Protein AF-A0A1F6S0K0-F1 (afdb_monomer_lite)

Sequence (103 aa):
MPKKKTNRWSLKKIIYVFLAITLGKLLGFLAFEILTFKFVRILERRGYPVEWDQIFWFVWSPLPAYLYWTFIYAGVIGGFFLGLRWWRIVYVEHRHWKNWKKN

Foldseek 3Di:
DPPPPPPDCDPVLVVLLVVLLVQLQVQLVVVVLVVQVVVQVVCVVVVHDDDPVPCPDPPDRPDDPVSSVVSNVRSNVVSNVVSVVVCCVCPVVVVVCVVVVPD

Secondary structure (DSSP, 8-state):
----------HHHHHHHHHHHHHHHHHHHHHHHHHHHHHHHHHHHTT----TTTSSSGGG-SS-HHHHHHHHHHHHHHHHHHHHHHHIIIIIS-TTTTTGGG-

Radius of gyration: 20.8 Å; chains: 1; bounding box: 51×32×58 Å

pLDDT: mean 78.74, std 14.94, range [41.09, 93.69]

Structure (mmCIF, N/CA/C/O backbone):
data_AF-A0A1F6S0K0-F1
#
_entry.id   AF-A0A1F6S0K0-F1
#
loop_
_atom_site.group_PDB
_atom_site.id
_atom_site.type_symbol
_atom_site.label_atom_id
_atom_site.label_alt_id
_atom_site.label_comp_id
_atom_site.label_asym_id
_atom_site.label_entity_id
_atom_site.label_seq_id
_atom_site.pdbx_PDB_ins_code
_atom_site.Cartn_x
_atom_site.Cartn_y
_atom_site.Cartn_z
_atom_site.occupancy
_atom_site.B_iso_or_equiv
_atom_site.auth_seq_id
_atom_site.auth_comp_id
_atom_site.auth_asym_id
_atom_site.auth_atom_id
_atom_site.pdbx_PDB_model_num
ATOM 1 N N . MET A 1 1 ? -34.066 -5.255 28.799 1.00 44.31 1 MET A N 1
ATOM 2 C CA . MET A 1 1 ? -33.587 -4.572 27.573 1.00 44.31 1 MET A CA 1
ATOM 3 C C . MET A 1 1 ? -32.088 -4.811 27.415 1.00 44.31 1 MET A C 1
ATOM 5 O O . MET A 1 1 ? -31.344 -4.403 28.303 1.00 44.31 1 MET A O 1
ATOM 9 N N . PRO A 1 2 ? -31.612 -5.499 26.362 1.00 45.22 2 PRO A N 1
ATOM 10 C CA . PRO A 1 2 ? -30.178 -5.682 26.163 1.00 45.22 2 PRO A CA 1
ATOM 11 C C . PRO A 1 2 ? -29.526 -4.327 25.858 1.00 45.22 2 PRO A C 1
ATOM 13 O O . PRO A 1 2 ? -29.922 -3.626 24.928 1.00 45.22 2 PRO A O 1
ATOM 16 N N . LYS A 1 3 ? -28.536 -3.935 26.670 1.00 41.09 3 LYS A N 1
ATOM 17 C CA . LYS A 1 3 ? -27.756 -2.706 26.475 1.00 41.09 3 LYS A CA 1
ATOM 18 C C . LYS A 1 3 ? -27.072 -2.769 25.108 1.00 41.09 3 LYS A C 1
ATOM 20 O O . LYS A 1 3 ? -26.141 -3.549 24.911 1.00 41.09 3 LYS A O 1
ATOM 25 N N . LYS A 1 4 ? -27.529 -1.936 24.170 1.00 43.22 4 LYS A N 1
ATOM 26 C CA . LYS A 1 4 ? -26.886 -1.694 22.873 1.00 43.22 4 LYS A CA 1
ATOM 27 C C . LYS A 1 4 ? -25.455 -1.228 23.173 1.00 43.22 4 LYS A C 1
ATOM 29 O O . LYS A 1 4 ? -25.266 -0.104 23.630 1.00 43.22 4 LYS A O 1
ATOM 34 N N . LYS A 1 5 ? -24.456 -2.109 23.014 1.00 51.09 5 LYS A N 1
ATOM 35 C CA . LYS A 1 5 ? -23.032 -1.759 23.146 1.00 51.09 5 LYS A CA 1
ATOM 36 C C . LYS A 1 5 ? -22.749 -0.700 22.086 1.00 51.09 5 LYS A C 1
ATOM 38 O O . LYS A 1 5 ? -22.562 -1.017 20.914 1.00 51.09 5 LYS A O 1
ATOM 43 N N . THR A 1 6 ? -22.795 0.566 22.479 1.00 53.91 6 THR A N 1
ATOM 44 C CA . THR A 1 6 ? -22.406 1.678 21.625 1.00 53.91 6 THR A CA 1
ATOM 45 C C . THR A 1 6 ? -20.944 1.448 21.261 1.00 53.91 6 THR A C 1
ATOM 47 O O . THR A 1 6 ? -20.061 1.450 22.117 1.00 53.91 6 THR A O 1
ATOM 50 N N . ASN A 1 7 ? -20.691 1.147 19.986 1.00 61.22 7 ASN A N 1
ATOM 51 C CA . ASN A 1 7 ? -19.356 1.026 19.407 1.00 61.22 7 ASN A CA 1
ATOM 52 C C . ASN A 1 7 ? -18.734 2.429 19.376 1.00 61.22 7 ASN A C 1
ATOM 54 O O . ASN A 1 7 ? -18.654 3.074 18.335 1.00 61.22 7 ASN A O 1
ATOM 58 N N . ARG A 1 8 ? -18.404 2.953 20.558 1.00 68.25 8 ARG A N 1
ATOM 59 C CA . ARG A 1 8 ? -17.819 4.275 20.732 1.00 68.25 8 ARG A CA 1
ATOM 60 C C . ARG A 1 8 ? -16.385 4.176 20.236 1.00 68.25 8 ARG A C 1
ATOM 62 O O . ARG A 1 8 ? -15.582 3.423 20.788 1.00 68.25 8 ARG A O 1
ATOM 69 N N . TRP A 1 9 ? -16.078 4.892 19.165 1.00 69.75 9 TRP A N 1
ATOM 70 C CA . TRP A 1 9 ? -14.709 5.027 18.693 1.00 69.75 9 TRP A CA 1
ATOM 71 C C . TRP A 1 9 ? -13.899 5.735 19.777 1.00 69.75 9 TRP A C 1
ATOM 73 O O . TRP A 1 9 ? -14.080 6.923 20.021 1.00 69.75 9 TRP A O 1
ATOM 83 N N . SER A 1 10 ? -13.057 4.985 20.488 1.00 81.88 10 SER A N 1
ATOM 84 C CA . SER A 1 10 ? -12.108 5.576 21.426 1.00 81.88 10 SER A CA 1
ATOM 85 C C . SER A 1 10 ? -10.963 6.213 20.644 1.00 81.88 10 SER A C 1
ATOM 87 O O . SER A 1 10 ? -10.581 5.711 19.584 1.00 81.88 10 SER A O 1
ATOM 89 N N . LEU A 1 11 ? -10.374 7.285 21.178 1.00 86.19 11 LEU A N 1
ATOM 90 C CA . LEU A 1 11 ? -9.232 7.958 20.550 1.00 86.19 11 LEU A CA 1
ATOM 91 C C . LEU A 1 11 ? -8.097 6.969 20.220 1.00 86.19 11 LEU A C 1
AT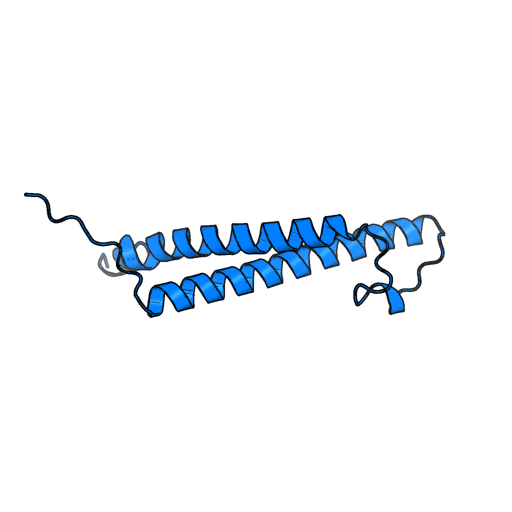OM 93 O O . LEU A 1 11 ? -7.534 7.001 19.132 1.00 86.19 11 LEU A O 1
ATOM 97 N N . LYS A 1 12 ? -7.849 6.003 21.116 1.00 83.56 12 LYS A N 1
ATOM 98 C CA . LYS A 1 12 ? -6.879 4.914 20.913 1.00 83.56 12 LYS A CA 1
ATOM 99 C C . LYS A 1 12 ? -7.194 4.068 19.675 1.00 83.56 12 LYS A C 1
ATOM 101 O O . LYS A 1 12 ? -6.291 3.746 18.911 1.00 83.56 12 LYS A O 1
ATOM 106 N N . LYS A 1 13 ? -8.471 3.733 19.460 1.00 83.50 13 LYS A N 1
ATOM 107 C CA . LYS A 1 13 ? -8.919 2.970 18.287 1.00 83.50 13 LYS A CA 1
ATOM 108 C C . LYS A 1 13 ? -8.714 3.759 16.999 1.00 83.50 13 LYS A C 1
ATOM 110 O O . LYS A 1 13 ? -8.284 3.183 16.008 1.00 83.50 13 LYS A O 1
ATOM 115 N N . ILE A 1 14 ? -9.005 5.060 17.018 1.00 88.44 14 ILE A N 1
ATOM 116 C CA . ILE A 1 14 ? -8.828 5.935 15.851 1.00 88.44 14 ILE A CA 1
ATOM 117 C C . ILE A 1 14 ? -7.349 6.009 15.469 1.00 88.44 14 ILE A C 1
ATOM 119 O O . ILE A 1 14 ? -7.015 5.733 14.321 1.00 88.44 14 ILE A O 1
ATOM 123 N N . ILE A 1 15 ? -6.465 6.291 16.433 1.00 90.25 15 ILE A N 1
ATOM 124 C CA . ILE A 1 15 ? -5.011 6.344 16.207 1.00 90.25 15 ILE A CA 1
ATOM 125 C C . ILE A 1 15 ? -4.498 5.004 15.667 1.00 90.25 15 ILE A C 1
ATOM 127 O O . ILE A 1 15 ? -3.732 4.978 14.709 1.00 90.25 15 ILE A O 1
ATOM 131 N N . TYR A 1 16 ? -4.958 3.885 16.232 1.00 90.06 16 TYR A N 1
ATOM 132 C CA . TYR A 1 16 ? -4.552 2.554 15.783 1.00 90.06 16 TYR A CA 1
ATOM 133 C C . TYR A 1 16 ? -4.963 2.267 14.335 1.00 90.06 16 TYR A C 1
ATOM 135 O O . TYR A 1 16 ? -4.152 1.818 13.528 1.00 90.06 16 TYR A O 1
ATOM 143 N N . VAL A 1 17 ? -6.223 2.542 13.989 1.00 89.38 17 VAL A N 1
ATOM 144 C CA . VAL A 1 17 ? -6.727 2.339 12.624 1.00 89.38 17 VAL A CA 1
ATOM 145 C C . VAL A 1 17 ? -6.024 3.280 11.647 1.00 89.38 17 VAL A C 1
ATOM 147 O O . VAL A 1 17 ? -5.669 2.854 10.554 1.00 89.38 17 VAL A O 1
ATOM 150 N N . PHE A 1 18 ? -5.747 4.520 12.050 1.00 91.31 18 PHE A N 1
ATOM 151 C CA . PHE A 1 18 ? -4.984 5.465 11.242 1.00 91.31 18 PHE A CA 1
ATOM 152 C C . PHE A 1 18 ? -3.558 4.967 10.969 1.00 91.31 18 PHE A C 1
ATOM 154 O O . PHE A 1 18 ? -3.135 4.939 9.817 1.00 91.31 18 PHE A O 1
ATOM 161 N N . LEU A 1 19 ? -2.849 4.480 11.992 1.00 92.56 19 LEU A N 1
ATOM 162 C CA . LEU A 1 19 ? -1.528 3.862 11.830 1.00 92.56 19 LEU A CA 1
ATOM 163 C C . LEU A 1 19 ? -1.574 2.648 10.895 1.00 92.56 19 LEU A C 1
ATOM 165 O O . LEU A 1 19 ? -0.699 2.500 10.046 1.00 92.56 19 LEU A O 1
ATOM 169 N N . ALA A 1 20 ? -2.606 1.808 11.003 1.00 92.38 20 ALA A N 1
ATOM 170 C CA . ALA A 1 20 ? -2.780 0.656 10.122 1.00 92.38 20 ALA A CA 1
ATOM 171 C C . ALA A 1 20 ? -3.047 1.060 8.661 1.00 92.38 20 ALA A C 1
ATOM 173 O O . ALA A 1 20 ? -2.528 0.420 7.749 1.00 92.38 20 ALA A O 1
ATOM 174 N N . ILE A 1 21 ? -3.800 2.139 8.422 1.00 92.81 21 ILE A N 1
ATOM 175 C CA . ILE A 1 21 ? -3.980 2.712 7.079 1.00 92.81 21 ILE A CA 1
ATOM 176 C C . ILE A 1 21 ? -2.650 3.240 6.542 1.00 92.81 21 ILE A C 1
ATOM 178 O O . ILE A 1 21 ? -2.308 2.959 5.396 1.00 92.81 21 ILE A O 1
ATOM 182 N N . THR A 1 22 ? -1.891 3.986 7.349 1.00 92.75 22 THR A N 1
ATOM 183 C CA . THR A 1 22 ? -0.574 4.507 6.953 1.00 92.75 22 THR A CA 1
ATOM 184 C C . THR A 1 22 ? 0.382 3.369 6.608 1.00 92.75 22 THR A C 1
ATOM 186 O O . THR A 1 22 ? 1.032 3.411 5.567 1.00 92.75 22 THR A O 1
ATOM 189 N N . LEU A 1 23 ? 0.405 2.307 7.415 1.00 93.38 23 LEU A N 1
ATOM 190 C CA . LEU A 1 23 ? 1.175 1.100 7.123 1.00 93.38 23 LEU A CA 1
ATOM 191 C C . LEU A 1 23 ? 0.703 0.428 5.826 1.00 93.38 23 LEU A C 1
ATOM 193 O O . LEU A 1 23 ? 1.522 0.051 4.995 1.00 93.38 23 LEU A O 1
ATOM 197 N N . GLY A 1 24 ? -0.611 0.320 5.622 1.00 92.19 24 GLY A N 1
ATOM 198 C CA . GLY A 1 24 ? -1.195 -0.213 4.394 1.00 92.19 24 GLY A CA 1
ATOM 199 C C . GLY A 1 24 ? -0.808 0.594 3.153 1.00 92.19 24 GLY A C 1
ATOM 200 O O . GLY A 1 24 ? -0.451 0.012 2.132 1.00 92.19 24 GLY A O 1
ATOM 201 N N . LYS A 1 25 ? -0.790 1.930 3.247 1.00 91.25 25 LYS A N 1
ATOM 202 C CA . LYS A 1 25 ? -0.281 2.816 2.188 1.00 91.25 25 LYS A CA 1
ATOM 203 C C . LYS A 1 25 ? 1.192 2.563 1.886 1.00 91.25 25 LYS A C 1
ATOM 205 O O . LYS A 1 25 ? 1.541 2.436 0.718 1.00 91.25 25 LYS A O 1
ATOM 210 N N . LEU A 1 26 ? 2.035 2.470 2.916 1.00 92.69 26 LEU A N 1
ATOM 211 C CA . LEU A 1 26 ? 3.464 2.183 2.755 1.00 92.69 26 LEU A CA 1
ATOM 212 C C . LEU A 1 26 ? 3.689 0.822 2.087 1.00 92.69 26 LEU A C 1
ATOM 214 O O . LEU A 1 26 ? 4.522 0.709 1.195 1.00 92.69 26 LEU A O 1
ATOM 218 N N . LEU A 1 27 ? 2.909 -0.194 2.460 1.00 92.25 27 LEU A N 1
ATOM 219 C CA . LEU A 1 27 ? 2.950 -1.509 1.819 1.00 92.25 27 LEU A CA 1
ATOM 220 C C . LEU A 1 27 ? 2.486 -1.459 0.360 1.00 92.25 27 LEU A C 1
ATOM 222 O O . LEU A 1 27 ? 3.108 -2.091 -0.487 1.00 92.25 27 LEU A O 1
ATOM 226 N N . GLY A 1 28 ? 1.428 -0.702 0.055 1.00 90.31 28 GLY A N 1
ATOM 227 C CA . GLY A 1 28 ? 0.967 -0.486 -1.319 1.00 90.31 28 GLY A CA 1
ATOM 228 C C . GLY A 1 28 ? 2.031 0.194 -2.181 1.00 90.31 28 GLY A C 1
ATOM 229 O O . GLY A 1 28 ? 2.301 -0.260 -3.290 1.00 90.31 28 GLY A O 1
ATOM 230 N N . PHE A 1 29 ? 2.690 1.219 -1.638 1.00 88.88 29 PHE A N 1
ATOM 231 C CA . PHE A 1 29 ? 3.818 1.890 -2.282 1.00 88.88 29 PHE A CA 1
ATOM 232 C C . PHE A 1 29 ? 4.980 0.921 -2.542 1.00 88.88 29 PHE A C 1
ATOM 234 O O . PHE A 1 29 ? 5.404 0.769 -3.681 1.00 88.88 29 PHE A O 1
ATOM 241 N N . LEU A 1 30 ? 5.432 0.188 -1.519 1.00 90.44 30 LEU A N 1
ATOM 242 C CA . LEU A 1 30 ? 6.500 -0.808 -1.663 1.00 90.44 30 LEU A CA 1
ATOM 243 C C . LEU A 1 30 ? 6.157 -1.892 -2.693 1.00 90.44 30 LEU A C 1
ATOM 245 O O . LEU A 1 30 ? 7.013 -2.300 -3.473 1.00 90.44 30 LEU A O 1
ATOM 249 N N . ALA A 1 31 ? 4.911 -2.365 -2.710 1.00 91.12 31 ALA A N 1
ATOM 250 C CA . ALA A 1 31 ? 4.467 -3.374 -3.663 1.00 91.12 31 ALA A CA 1
ATOM 251 C C . ALA A 1 31 ? 4.488 -2.852 -5.108 1.00 91.12 31 ALA A C 1
ATOM 253 O O . ALA A 1 31 ? 4.910 -3.583 -6.006 1.00 91.12 31 ALA A O 1
ATOM 254 N N . PHE A 1 32 ? 4.083 -1.597 -5.323 1.00 89.31 32 PHE A N 1
ATOM 255 C CA . PHE A 1 32 ? 4.190 -0.945 -6.625 1.00 89.31 32 PHE A CA 1
ATOM 256 C C . PHE A 1 32 ? 5.654 -0.810 -7.060 1.00 89.31 32 PHE A C 1
ATOM 258 O O . PHE A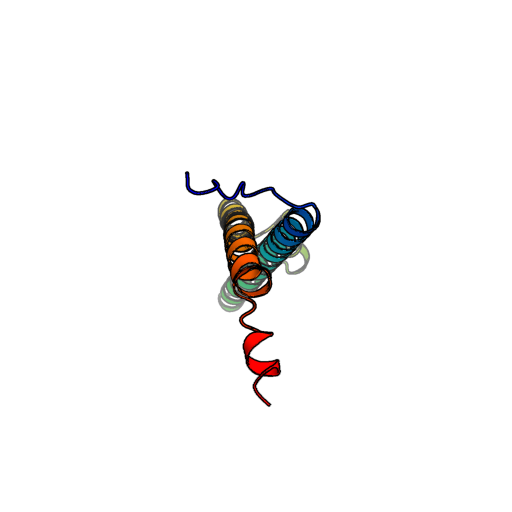 1 32 ? 5.994 -1.236 -8.158 1.00 89.31 32 PHE A O 1
ATOM 265 N N . GLU A 1 33 ? 6.539 -0.330 -6.183 1.00 86.81 33 GLU A N 1
ATOM 266 C CA . GLU A 1 33 ? 7.974 -0.207 -6.480 1.00 86.81 33 GLU A CA 1
ATOM 267 C C . GLU A 1 33 ? 8.600 -1.555 -6.866 1.00 86.81 33 GLU A C 1
ATOM 269 O O . GLU A 1 33 ? 9.282 -1.668 -7.883 1.00 86.81 33 GLU A O 1
ATOM 274 N N . ILE A 1 34 ? 8.308 -2.627 -6.120 1.00 89.50 34 ILE A N 1
ATOM 275 C CA . ILE A 1 34 ? 8.792 -3.980 -6.443 1.00 89.50 34 ILE A CA 1
ATOM 276 C C . ILE A 1 34 ? 8.304 -4.436 -7.826 1.00 89.50 34 ILE A C 1
ATOM 278 O O . ILE A 1 34 ? 9.052 -5.085 -8.566 1.00 89.50 34 ILE A O 1
ATOM 282 N N . LEU A 1 35 ? 7.053 -4.128 -8.179 1.00 89.81 35 LEU A N 1
ATOM 283 C CA . LEU A 1 35 ? 6.503 -4.442 -9.495 1.00 89.81 35 LEU A CA 1
ATOM 284 C C . LEU A 1 35 ? 7.245 -3.671 -10.594 1.00 89.81 35 LEU A C 1
ATOM 286 O O . LEU A 1 35 ? 7.640 -4.281 -11.590 1.00 89.81 35 LEU A O 1
ATOM 290 N N . THR A 1 36 ? 7.494 -2.378 -10.384 1.00 85.88 36 THR A N 1
ATOM 291 C CA . THR A 1 36 ? 8.269 -1.521 -11.290 1.00 85.88 36 THR A CA 1
ATOM 292 C C . THR A 1 36 ? 9.672 -2.068 -11.505 1.00 85.88 36 THR A C 1
ATOM 294 O O . THR A 1 36 ? 10.070 -2.286 -12.648 1.00 85.88 36 THR A O 1
ATOM 297 N N . PHE A 1 37 ? 10.387 -2.412 -10.431 1.00 85.88 37 PHE A N 1
ATOM 298 C CA . PHE A 1 37 ? 11.717 -3.018 -10.515 1.00 85.88 37 PHE A CA 1
ATOM 299 C C . PHE A 1 37 ? 11.721 -4.317 -11.325 1.00 85.88 37 PHE A C 1
ATOM 301 O O . PHE A 1 37 ? 12.606 -4.537 -12.154 1.00 85.88 37 PHE A O 1
ATOM 308 N N . LYS A 1 38 ? 10.729 -5.192 -11.118 1.00 88.69 38 LYS A N 1
ATOM 309 C CA . LYS A 1 38 ? 10.614 -6.434 -11.897 1.00 88.69 38 LYS A CA 1
ATOM 310 C C . LYS A 1 38 ? 10.346 -6.157 -13.372 1.00 88.69 38 LYS A C 1
ATOM 312 O O . LYS A 1 38 ? 10.954 -6.809 -14.217 1.00 88.69 38 LYS A O 1
ATOM 317 N N . PHE A 1 39 ? 9.451 -5.220 -13.673 1.00 86.81 39 PHE A N 1
ATOM 318 C CA . PHE A 1 39 ? 9.095 -4.868 -15.043 1.00 86.81 39 PHE A CA 1
ATOM 319 C C . PHE A 1 39 ? 10.288 -4.283 -15.799 1.00 86.81 39 PHE A C 1
ATOM 321 O O . PHE A 1 39 ? 10.631 -4.750 -16.883 1.00 86.81 39 PHE A O 1
ATOM 328 N N . VAL A 1 40 ? 10.989 -3.341 -15.174 1.00 86.31 40 VAL A N 1
ATOM 329 C CA . VAL A 1 40 ? 12.206 -2.745 -15.721 1.00 86.31 40 VAL A CA 1
ATOM 330 C C . VAL A 1 40 ? 13.268 -3.803 -15.997 1.00 86.31 40 VAL A C 1
ATOM 332 O O . VAL A 1 40 ? 13.823 -3.852 -17.090 1.00 86.31 40 VAL A O 1
ATOM 335 N N . ARG A 1 41 ? 13.519 -4.702 -15.042 1.00 87.19 41 ARG A N 1
ATOM 336 C CA . ARG A 1 41 ? 14.515 -5.767 -15.214 1.00 87.19 41 ARG A CA 1
ATOM 337 C C . ARG A 1 41 ? 14.186 -6.697 -16.387 1.00 87.19 41 ARG A C 1
ATOM 339 O O . ARG A 1 41 ? 15.082 -7.295 -16.977 1.00 87.19 41 ARG A O 1
ATOM 346 N N . ILE A 1 42 ? 12.905 -6.852 -16.727 1.00 88.25 42 ILE A N 1
ATOM 347 C CA . ILE A 1 42 ? 12.475 -7.596 -17.917 1.00 88.25 42 ILE A CA 1
ATOM 348 C C . ILE A 1 42 ? 12.761 -6.794 -19.195 1.00 88.25 42 ILE A C 1
ATOM 350 O O . ILE A 1 42 ? 13.202 -7.391 -20.175 1.00 88.25 42 ILE A O 1
ATOM 354 N N . LEU A 1 43 ? 12.534 -5.477 -19.193 1.00 86.44 43 LEU A N 1
ATOM 355 C CA . LEU A 1 43 ? 12.840 -4.597 -20.328 1.00 86.44 43 LEU A CA 1
ATOM 356 C C . LEU A 1 43 ? 14.342 -4.536 -20.621 1.00 86.44 43 LEU A C 1
ATOM 358 O O . LEU A 1 43 ? 14.744 -4.710 -21.769 1.00 86.44 43 LEU A O 1
ATOM 362 N N . GLU A 1 44 ? 15.160 -4.398 -19.579 1.00 86.88 44 GLU A N 1
ATOM 363 C CA . GLU A 1 44 ? 16.623 -4.413 -19.671 1.00 86.88 44 GLU A CA 1
ATOM 364 C C . GLU A 1 44 ? 17.124 -5.723 -20.296 1.00 86.88 44 GLU A C 1
ATOM 366 O O . GLU A 1 44 ? 17.896 -5.717 -21.252 1.00 86.88 44 GLU A O 1
ATOM 371 N N . ARG A 1 45 ? 16.603 -6.872 -19.840 1.00 89.75 45 ARG A N 1
ATOM 372 C CA . ARG A 1 45 ? 16.936 -8.189 -20.417 1.00 89.75 45 ARG A CA 1
ATOM 373 C C . ARG A 1 45 ? 16.541 -8.343 -21.884 1.00 89.75 45 ARG A C 1
ATOM 375 O O . ARG A 1 45 ? 17.075 -9.218 -22.559 1.00 89.75 45 ARG A O 1
ATOM 382 N N . ARG A 1 46 ? 15.586 -7.548 -22.367 1.00 89.19 46 ARG A N 1
ATOM 383 C CA . ARG A 1 46 ? 15.145 -7.538 -23.767 1.00 89.19 46 ARG A CA 1
ATOM 384 C C . ARG A 1 46 ? 15.920 -6.533 -24.627 1.00 89.19 46 ARG A C 1
ATOM 386 O O . ARG A 1 46 ? 15.627 -6.433 -25.812 1.00 89.19 46 ARG A O 1
ATOM 393 N N . GLY A 1 47 ? 16.898 -5.826 -24.056 1.00 87.00 47 GLY A N 1
ATOM 394 C CA . GLY A 1 47 ? 17.751 -4.877 -24.773 1.00 87.00 47 GLY A CA 1
ATOM 395 C C . GLY A 1 47 ? 17.119 -3.504 -24.997 1.00 87.00 47 GLY A C 1
ATOM 396 O O . GLY A 1 47 ? 17.615 -2.745 -25.825 1.00 87.00 47 GLY A O 1
ATOM 397 N N . TYR A 1 48 ? 16.035 -3.173 -24.289 1.00 84.31 48 TYR A N 1
ATOM 398 C CA . TYR A 1 48 ? 15.477 -1.822 -24.336 1.00 84.31 48 TYR A CA 1
ATOM 399 C C . TYR A 1 48 ? 16.314 -0.870 -23.472 1.00 84.31 48 TYR A C 1
ATOM 401 O O . TYR A 1 48 ? 16.750 -1.272 -22.390 1.00 84.31 48 TYR A O 1
ATOM 409 N N . PRO A 1 49 ? 16.528 0.383 -23.912 1.00 79.31 49 PRO A N 1
ATOM 410 C CA . PRO A 1 49 ? 17.179 1.387 -23.085 1.00 79.31 49 PRO A CA 1
ATOM 411 C C . PRO A 1 49 ? 16.302 1.677 -21.864 1.00 79.31 49 PRO A C 1
ATOM 413 O O . PRO A 1 49 ? 15.111 1.963 -21.994 1.00 79.31 49 PRO A O 1
ATOM 416 N N . VAL A 1 50 ? 16.891 1.565 -20.676 1.00 76.88 50 VAL A N 1
ATOM 417 C CA . VAL A 1 50 ? 16.236 1.865 -19.403 1.00 76.88 50 VAL A CA 1
ATOM 418 C C . VAL A 1 50 ? 17.073 2.907 -18.671 1.00 76.88 50 VAL A C 1
ATOM 420 O O . VAL A 1 50 ? 18.236 2.666 -18.356 1.00 76.88 50 VAL A O 1
ATOM 423 N N . GLU A 1 51 ? 16.453 4.039 -18.359 1.00 76.50 51 GLU A N 1
ATOM 424 C CA . GLU A 1 51 ? 17.035 5.102 -17.540 1.00 76.50 51 GLU A CA 1
ATOM 425 C C . GLU A 1 51 ? 16.706 4.847 -16.063 1.00 76.50 51 GLU A C 1
ATOM 427 O O . GLU A 1 51 ? 15.595 5.093 -15.593 1.00 76.50 51 GLU A O 1
ATOM 432 N N . TRP A 1 52 ? 17.661 4.255 -15.335 1.00 70.88 52 TRP A N 1
ATOM 433 C CA . TRP A 1 52 ? 17.464 3.813 -13.948 1.00 70.88 52 TRP A CA 1
ATOM 434 C C . TRP A 1 52 ? 17.226 4.954 -12.951 1.00 70.88 52 TRP A C 1
ATOM 436 O O . TRP A 1 52 ? 16.570 4.766 -11.926 1.00 70.88 52 TRP A O 1
ATOM 446 N N . ASP A 1 53 ? 17.745 6.132 -13.270 1.00 68.94 53 ASP A N 1
ATOM 447 C CA . ASP A 1 53 ? 17.604 7.392 -12.546 1.00 68.94 53 ASP A CA 1
ATOM 448 C C . ASP A 1 53 ? 16.169 7.937 -12.564 1.00 68.94 53 ASP A C 1
ATOM 450 O O . ASP A 1 53 ? 15.760 8.613 -11.622 1.00 68.94 53 ASP A O 1
ATOM 454 N N . GLN A 1 54 ? 15.385 7.587 -13.584 1.00 66.81 54 GLN A N 1
ATOM 455 C CA . GLN A 1 54 ? 14.027 8.098 -13.791 1.00 66.81 54 GLN A CA 1
ATOM 456 C C . GLN A 1 54 ? 12.914 7.164 -13.300 1.00 66.81 54 GLN A C 1
ATOM 458 O O . GLN A 1 54 ? 11.745 7.548 -13.230 1.00 66.81 54 GLN A O 1
ATOM 463 N N . ILE A 1 55 ? 13.268 5.931 -12.935 1.00 65.69 55 ILE A N 1
ATOM 464 C CA . ILE A 1 55 ? 12.321 4.937 -12.409 1.00 65.69 55 ILE A CA 1
ATOM 465 C C . ILE A 1 55 ? 11.838 5.337 -11.015 1.00 65.69 55 ILE A C 1
ATOM 467 O O . ILE A 1 55 ? 10.697 5.054 -10.642 1.00 65.69 55 ILE A O 1
ATOM 471 N N . PHE A 1 56 ? 12.717 5.972 -10.238 1.00 61.19 56 PHE A N 1
ATOM 472 C CA . PHE A 1 56 ? 12.423 6.393 -8.881 1.00 61.19 56 PHE A CA 1
ATOM 473 C C . PHE A 1 56 ? 11.788 7.780 -8.924 1.00 61.19 56 PHE A C 1
ATOM 475 O O . PHE A 1 56 ? 12.394 8.705 -9.447 1.00 61.19 56 PHE A O 1
ATOM 482 N N . TRP A 1 57 ? 10.598 7.917 -8.332 1.00 56.06 57 TRP A N 1
ATOM 483 C CA . TRP A 1 57 ? 9.692 9.066 -8.469 1.00 56.06 57 TRP A CA 1
ATOM 484 C C . TRP A 1 57 ? 8.975 9.117 -9.814 1.00 56.06 57 TRP A C 1
ATOM 486 O O . TRP A 1 57 ? 9.493 9.697 -10.750 1.00 56.06 57 TRP A O 1
ATOM 496 N N . PHE A 1 58 ? 7.750 8.573 -9.844 1.00 56.47 58 PHE A N 1
ATOM 497 C CA . PHE A 1 58 ? 6.540 8.927 -10.623 1.00 56.47 58 PHE A CA 1
ATOM 498 C C . PHE A 1 58 ? 6.606 9.615 -11.998 1.00 56.47 58 PHE A C 1
ATOM 500 O O . PHE A 1 58 ? 5.752 9.345 -12.837 1.00 56.47 58 PHE A O 1
ATOM 507 N N . VAL A 1 59 ? 7.527 10.548 -12.189 1.00 59.28 59 VAL A N 1
ATOM 508 C CA . VAL A 1 59 ? 7.736 11.397 -13.353 1.00 59.28 59 VAL A CA 1
ATOM 509 C C . VAL A 1 59 ? 7.898 10.543 -14.611 1.00 59.28 59 VAL A C 1
ATOM 511 O O . VAL A 1 59 ? 7.280 10.873 -15.618 1.00 59.28 59 VAL A O 1
ATOM 514 N N . TRP A 1 60 ? 8.618 9.416 -14.539 1.00 62.25 60 TRP A N 1
ATOM 515 C CA . TRP A 1 60 ? 8.871 8.514 -15.675 1.00 62.25 60 TRP A CA 1
ATOM 516 C C . TRP A 1 60 ? 8.738 7.031 -15.282 1.00 62.25 60 TRP A C 1
ATOM 518 O O . TRP A 1 60 ? 9.583 6.185 -15.575 1.00 62.25 60 TRP A O 1
ATOM 528 N N . SER A 1 61 ? 7.639 6.677 -14.604 1.00 67.50 61 SER A N 1
ATOM 529 C CA . SER A 1 61 ? 7.360 5.258 -14.363 1.00 67.50 61 SER A CA 1
ATOM 530 C C . SER A 1 61 ? 6.985 4.566 -15.684 1.00 67.50 61 SER A C 1
ATOM 532 O O . SER A 1 61 ? 6.049 5.008 -16.353 1.00 67.50 61 SER A O 1
ATOM 534 N N . PRO A 1 62 ? 7.638 3.448 -16.053 1.00 73.25 62 PRO A N 1
ATOM 535 C CA . PRO A 1 62 ? 7.272 2.678 -17.244 1.00 73.25 62 PRO A CA 1
ATOM 536 C C . PRO A 1 62 ? 5.926 1.955 -17.083 1.00 73.25 62 PRO A C 1
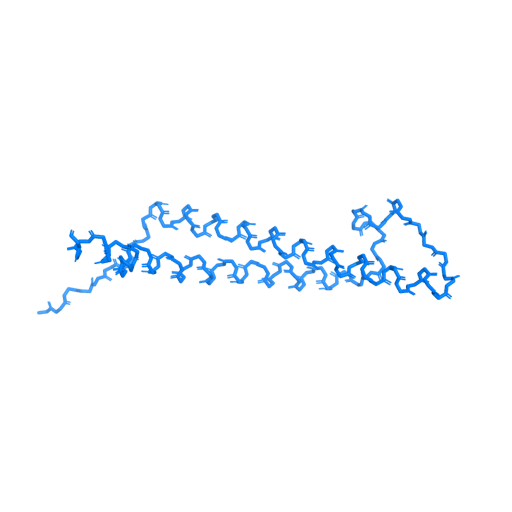ATOM 538 O O . PRO A 1 62 ? 5.400 1.389 -18.042 1.00 73.25 62 PRO A O 1
ATOM 541 N N . LEU A 1 63 ? 5.370 1.941 -15.865 1.00 79.50 63 LEU A N 1
ATOM 542 C CA . LEU A 1 63 ? 4.063 1.378 -15.574 1.00 79.50 63 LEU A CA 1
ATOM 543 C C . LEU A 1 63 ? 2.975 2.456 -15.661 1.00 79.50 63 LEU A C 1
ATOM 545 O O . LEU A 1 63 ? 3.167 3.580 -15.198 1.00 79.50 63 LEU A O 1
ATOM 549 N N . PRO A 1 64 ? 1.790 2.107 -16.183 1.00 82.94 64 PRO A N 1
ATOM 550 C CA . PRO A 1 64 ? 0.670 3.030 -16.245 1.00 82.94 64 PRO A CA 1
ATOM 551 C C . PRO A 1 64 ? 0.293 3.613 -14.879 1.00 82.94 64 PRO A C 1
ATOM 553 O O . PRO A 1 64 ? 0.167 2.887 -13.892 1.00 82.94 64 PRO A O 1
ATOM 556 N N . ALA A 1 65 ? -0.006 4.913 -14.838 1.00 82.88 65 ALA A N 1
ATOM 557 C CA . ALA A 1 65 ? -0.363 5.615 -13.603 1.00 82.88 65 ALA A CA 1
ATOM 558 C C . ALA A 1 65 ? -1.564 4.994 -12.859 1.00 82.88 65 ALA A C 1
ATOM 560 O O . ALA A 1 65 ? -1.642 5.065 -11.634 1.00 82.88 65 ALA A O 1
ATOM 561 N N . TYR A 1 66 ? -2.496 4.340 -13.566 1.00 85.44 66 TYR A N 1
ATOM 562 C CA . TYR A 1 66 ? -3.628 3.664 -12.925 1.00 85.44 66 TYR A CA 1
ATOM 563 C C . TYR A 1 66 ? -3.186 2.514 -12.009 1.00 85.44 66 TYR A C 1
ATOM 565 O O . TYR A 1 66 ? -3.819 2.290 -10.978 1.00 85.44 66 TYR A O 1
ATOM 573 N N . LEU A 1 67 ? -2.090 1.813 -12.330 1.00 87.38 67 LEU A N 1
ATOM 574 C CA . LEU A 1 67 ? -1.572 0.731 -11.492 1.00 87.38 67 LEU A CA 1
ATOM 575 C C . LEU A 1 67 ? -1.122 1.278 -10.143 1.00 87.38 67 LEU A C 1
ATOM 577 O O . LEU A 1 67 ? -1.502 0.727 -9.113 1.00 87.38 67 LEU A O 1
ATOM 581 N N . TYR A 1 68 ? -0.427 2.414 -10.131 1.00 85.88 68 TYR A N 1
ATOM 582 C CA . TYR A 1 68 ? -0.065 3.077 -8.883 1.00 85.88 68 TYR A CA 1
ATOM 583 C C . TYR A 1 68 ? -1.294 3.325 -7.999 1.00 85.88 68 TYR A C 1
ATOM 585 O O . TYR A 1 68 ? -1.322 2.932 -6.829 1.00 85.88 68 TYR A O 1
ATOM 593 N N . TRP A 1 69 ? -2.347 3.913 -8.574 1.00 86.88 69 TRP A N 1
ATOM 594 C CA . TRP A 1 69 ? -3.580 4.184 -7.840 1.00 86.88 69 TRP A CA 1
ATOM 595 C C . TRP A 1 69 ? -4.213 2.902 -7.309 1.00 86.88 69 TRP A C 1
ATOM 597 O O . TRP A 1 69 ? -4.610 2.869 -6.146 1.00 86.88 69 TRP A O 1
ATOM 607 N N . THR A 1 70 ? -4.246 1.823 -8.098 1.00 91.19 70 THR A N 1
ATOM 608 C CA . THR A 1 70 ? -4.781 0.537 -7.623 1.00 91.19 70 THR A CA 1
ATOM 609 C C . THR A 1 70 ? -4.016 0.001 -6.415 1.00 91.19 70 THR A C 1
ATOM 611 O O . THR A 1 70 ? -4.650 -0.411 -5.448 1.00 91.19 70 THR A O 1
ATOM 614 N N . PHE A 1 71 ? -2.681 0.077 -6.408 1.00 89.56 71 PHE A N 1
ATOM 615 C CA . PHE A 1 71 ? -1.861 -0.385 -5.286 1.00 89.56 71 PHE A CA 1
ATOM 616 C C . PHE A 1 71 ? -2.031 0.486 -4.040 1.00 89.56 71 PHE A C 1
ATOM 618 O O . PHE A 1 71 ? -2.147 -0.040 -2.932 1.00 89.56 71 PHE A O 1
ATOM 625 N N . ILE A 1 72 ? -2.114 1.808 -4.202 1.00 89.25 72 ILE A N 1
ATOM 626 C CA . ILE A 1 72 ? -2.364 2.718 -3.081 1.00 89.25 72 ILE A CA 1
ATOM 627 C C . ILE A 1 72 ? -3.765 2.523 -2.506 1.00 89.25 72 ILE A C 1
ATOM 629 O O . ILE A 1 72 ? -3.899 2.382 -1.290 1.00 89.25 72 ILE A O 1
ATOM 633 N N . TYR A 1 73 ? -4.809 2.485 -3.337 1.00 92.12 73 TYR A N 1
ATOM 634 C CA . TYR A 1 73 ? -6.174 2.269 -2.854 1.00 92.12 73 TYR A CA 1
ATOM 635 C C . TYR A 1 73 ? -6.327 0.886 -2.221 1.00 92.12 73 TYR A C 1
ATOM 637 O O . TYR A 1 73 ? -6.907 0.781 -1.140 1.00 92.12 73 TYR A O 1
ATOM 645 N N . ALA A 1 74 ? -5.738 -0.156 -2.815 1.00 92.44 74 ALA A N 1
ATOM 646 C CA . ALA A 1 74 ? -5.697 -1.486 -2.214 1.00 92.44 74 ALA A CA 1
ATOM 647 C C . ALA A 1 74 ? -4.962 -1.477 -0.865 1.00 92.44 74 ALA A C 1
ATOM 649 O O . ALA A 1 74 ? -5.446 -2.075 0.094 1.00 92.44 74 ALA A O 1
ATOM 650 N N . GLY A 1 75 ? -3.849 -0.748 -0.755 1.00 90.88 75 GLY A N 1
ATOM 651 C CA . GLY A 1 75 ? -3.112 -0.560 0.494 1.00 90.88 75 GLY A CA 1
ATOM 652 C C . GLY A 1 75 ? -3.932 0.154 1.571 1.00 90.88 75 GLY A C 1
ATOM 653 O O . GLY A 1 75 ? -3.964 -0.291 2.716 1.00 90.88 75 GLY A O 1
ATOM 654 N N . VAL A 1 76 ? -4.659 1.218 1.216 1.00 91.88 76 VAL A N 1
ATOM 655 C CA . VAL A 1 76 ? -5.551 1.951 2.136 1.00 91.88 76 VAL A CA 1
ATOM 656 C C . VAL A 1 76 ? -6.694 1.067 2.621 1.00 91.88 76 VAL A C 1
ATOM 658 O O . VAL A 1 76 ? -6.922 0.956 3.827 1.00 91.88 76 VAL A O 1
ATOM 661 N N . ILE A 1 77 ? -7.411 0.438 1.688 1.00 93.69 77 ILE A N 1
ATOM 662 C CA . ILE A 1 77 ? -8.562 -0.419 1.984 1.00 93.69 77 ILE A CA 1
ATOM 663 C C . ILE A 1 77 ? -8.095 -1.614 2.820 1.00 93.69 77 ILE A C 1
ATOM 665 O O . ILE A 1 77 ? -8.647 -1.884 3.888 1.00 93.69 77 ILE A O 1
ATOM 669 N N . GLY A 1 78 ? -7.024 -2.277 2.383 1.00 90.75 78 GLY A N 1
ATOM 670 C CA . GLY A 1 78 ? -6.391 -3.378 3.095 1.00 90.75 78 GLY A CA 1
ATOM 671 C C . GLY A 1 78 ? -5.970 -2.975 4.504 1.00 90.75 78 GLY A C 1
ATOM 672 O O . GLY A 1 78 ? -6.380 -3.627 5.459 1.00 90.75 78 GLY A O 1
ATOM 673 N N . GLY A 1 79 ? -5.239 -1.868 4.655 1.00 91.06 79 GLY A N 1
ATOM 674 C CA . GLY A 1 79 ? -4.790 -1.340 5.946 1.00 91.06 79 GLY A CA 1
ATOM 675 C C . GLY A 1 79 ? -5.938 -0.998 6.897 1.00 91.06 79 GLY A C 1
ATOM 676 O O . GLY A 1 79 ? -5.868 -1.315 8.085 1.00 91.06 79 GLY A O 1
ATOM 677 N N . PHE A 1 80 ? -7.037 -0.440 6.385 1.00 91.00 80 PHE A N 1
ATOM 678 C CA . PHE A 1 80 ? -8.241 -0.173 7.173 1.00 91.00 80 PHE A CA 1
ATOM 679 C C . PHE A 1 80 ? -8.878 -1.460 7.715 1.00 91.00 80 PHE A C 1
ATOM 681 O O . PHE A 1 80 ? -9.103 -1.584 8.924 1.00 91.00 80 PHE A O 1
ATOM 688 N N . PHE A 1 81 ? -9.138 -2.443 6.846 1.00 90.62 81 PHE A N 1
ATOM 689 C CA . PHE A 1 81 ? -9.721 -3.722 7.260 1.00 90.62 81 PHE A CA 1
ATOM 690 C C . PHE A 1 81 ? -8.787 -4.506 8.185 1.00 90.62 81 PHE A C 1
ATOM 692 O O . PHE A 1 81 ? -9.249 -5.070 9.184 1.00 90.62 81 PHE A O 1
ATOM 699 N N . LEU A 1 82 ? -7.479 -4.509 7.901 1.00 89.44 82 LEU A N 1
ATOM 700 C CA . LEU A 1 82 ? -6.479 -5.137 8.760 1.00 89.44 82 LEU A CA 1
ATOM 701 C C . LEU A 1 82 ? -6.478 -4.480 10.139 1.00 89.44 82 LEU A C 1
ATOM 703 O O . LEU A 1 82 ? -6.582 -5.190 11.134 1.00 89.44 82 LEU A O 1
ATOM 707 N N . GLY A 1 83 ? -6.439 -3.146 10.202 1.00 88.56 83 GLY A N 1
ATOM 708 C CA . GLY A 1 83 ? -6.450 -2.382 11.449 1.00 88.56 83 GLY A CA 1
ATOM 709 C C . GLY A 1 83 ? -7.687 -2.663 12.299 1.00 88.56 83 GLY A C 1
ATOM 710 O O . GLY A 1 83 ? -7.579 -2.892 13.504 1.00 88.56 83 GLY A O 1
ATOM 711 N N . LEU A 1 84 ? -8.867 -2.740 11.679 1.00 87.62 84 LEU A N 1
ATOM 712 C CA . LEU A 1 84 ? -10.099 -3.116 12.374 1.00 87.62 84 LEU A CA 1
ATOM 713 C C . LEU A 1 84 ? -10.075 -4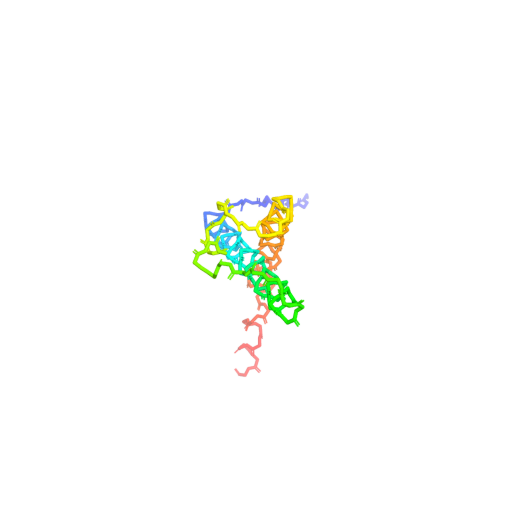.557 12.892 1.00 87.62 84 LEU A C 1
ATOM 715 O O . LEU A 1 84 ? -10.480 -4.814 14.032 1.00 87.62 84 LEU A O 1
ATOM 719 N N . ARG A 1 85 ? -9.605 -5.502 12.071 1.00 87.56 85 ARG A N 1
ATOM 720 C CA . ARG A 1 85 ? -9.528 -6.921 12.437 1.00 87.56 85 ARG A CA 1
ATOM 721 C C . ARG A 1 85 ? -8.525 -7.144 13.567 1.00 87.56 85 ARG A C 1
ATOM 723 O O . ARG A 1 85 ? -8.855 -7.819 14.540 1.00 87.56 85 ARG A O 1
ATOM 730 N N . TRP A 1 86 ? -7.346 -6.537 13.479 1.00 85.31 86 TRP A N 1
ATOM 731 C CA . TRP A 1 86 ? -6.314 -6.615 14.512 1.00 85.31 86 TRP A CA 1
ATOM 732 C C . TRP A 1 86 ? -6.767 -5.965 15.819 1.00 85.31 86 TRP A C 1
ATOM 734 O O . TRP A 1 86 ? -6.609 -6.557 16.886 1.00 85.31 86 TRP A O 1
ATOM 744 N N . TRP A 1 87 ? -7.433 -4.806 15.742 1.00 84.38 87 TRP A N 1
ATOM 745 C CA . TRP A 1 87 ? -8.021 -4.164 16.917 1.00 84.38 87 TRP A CA 1
ATOM 746 C C . TRP A 1 87 ? -8.993 -5.097 17.644 1.00 84.38 87 TRP A C 1
ATOM 748 O O . TRP A 1 87 ? -8.936 -5.233 18.867 1.00 84.38 87 TRP A O 1
ATOM 758 N N . ARG A 1 88 ? -9.876 -5.774 16.899 1.00 83.50 88 ARG A N 1
ATOM 759 C CA . ARG A 1 88 ? -10.809 -6.753 17.469 1.00 83.50 88 ARG A CA 1
ATOM 760 C C . ARG A 1 88 ? -10.064 -7.908 18.150 1.00 83.50 88 ARG A C 1
ATOM 762 O O . ARG A 1 88 ? -10.398 -8.248 19.281 1.00 83.50 88 ARG A O 1
ATOM 769 N N . ILE A 1 89 ? -9.042 -8.466 17.507 1.00 83.19 89 ILE A N 1
ATOM 770 C CA . ILE A 1 89 ? -8.276 -9.605 18.042 1.00 83.19 89 ILE A CA 1
ATOM 771 C C . ILE A 1 89 ? -7.551 -9.241 19.351 1.00 83.19 89 ILE A C 1
ATOM 773 O O . ILE A 1 89 ? -7.601 -10.001 20.322 1.00 83.19 89 ILE A O 1
ATOM 777 N N . VAL A 1 90 ? -6.902 -8.075 19.404 1.00 80.50 90 VAL A N 1
ATOM 778 C CA . VAL A 1 90 ? -6.106 -7.648 20.569 1.00 80.50 90 VAL A CA 1
ATOM 779 C C . VAL A 1 90 ? -6.978 -7.118 21.696 1.00 80.50 90 VAL A C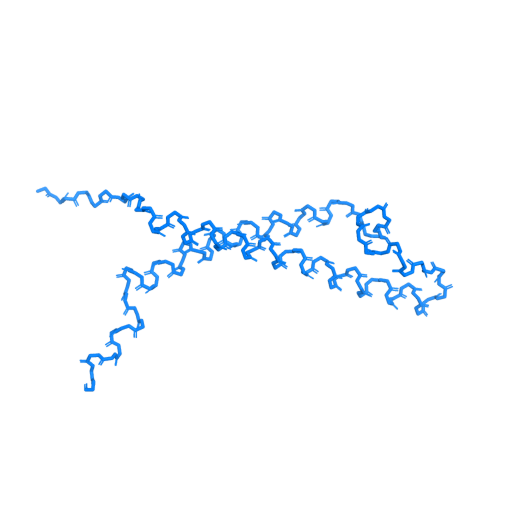 1
ATOM 781 O O . VAL A 1 90 ? -6.880 -7.571 22.837 1.00 80.50 90 VAL A O 1
ATOM 784 N N . TYR A 1 91 ? -7.833 -6.144 21.389 1.00 77.00 91 TYR A N 1
ATOM 785 C CA . TYR A 1 91 ? -8.506 -5.348 22.412 1.00 77.00 91 TYR A CA 1
ATOM 786 C C . TYR A 1 91 ? -9.896 -5.864 22.773 1.00 77.00 91 TYR A C 1
ATOM 788 O O . TYR A 1 91 ? -10.385 -5.523 23.845 1.00 77.00 91 TYR A O 1
ATOM 796 N N . VAL A 1 92 ? -10.546 -6.657 21.913 1.00 77.25 92 VAL A N 1
ATOM 797 C CA . VAL A 1 92 ? -11.883 -7.211 22.202 1.00 77.25 92 VAL A CA 1
ATOM 798 C C . VAL A 1 92 ? -11.794 -8.673 22.617 1.00 77.25 92 VAL A C 1
ATOM 800 O O . VAL A 1 92 ? -12.377 -9.060 23.624 1.00 77.25 92 VAL A O 1
ATOM 803 N N . GLU A 1 93 ? -11.072 -9.490 21.853 1.00 75.06 93 GLU A N 1
ATOM 804 C CA . GLU A 1 93 ? -10.952 -10.927 22.127 1.00 75.06 93 GLU A CA 1
ATOM 805 C C . GLU A 1 93 ? -9.836 -11.256 23.128 1.00 75.06 93 GLU A C 1
ATOM 807 O O . GLU A 1 93 ? -9.815 -12.367 23.658 1.00 75.06 93 GLU A O 1
ATOM 812 N N . HIS A 1 94 ? -8.923 -10.311 23.404 1.00 68.56 94 HIS A N 1
ATOM 813 C CA . HIS A 1 94 ? -7.753 -10.506 24.273 1.00 68.56 94 HIS A CA 1
ATOM 814 C C . HIS A 1 94 ? -6.990 -11.799 23.954 1.00 68.56 94 HIS A C 1
ATOM 816 O O . HIS A 1 94 ? -6.448 -12.459 24.844 1.00 68.56 94 HIS A O 1
ATOM 822 N N . ARG A 1 95 ? -6.951 -12.186 22.671 1.00 59.38 95 ARG A N 1
ATOM 823 C CA . ARG A 1 95 ? -6.476 -13.511 22.243 1.00 59.38 95 ARG A CA 1
ATOM 824 C C . ARG A 1 95 ? -5.018 -13.764 22.634 1.00 59.38 95 ARG A C 1
ATOM 826 O O . ARG A 1 95 ? -4.673 -14.885 22.980 1.00 59.38 95 ARG A O 1
ATOM 833 N N . HIS A 1 96 ? -4.200 -12.712 22.671 1.00 57.75 96 HIS A N 1
ATOM 834 C CA . HIS A 1 96 ? -2.814 -12.782 23.138 1.00 57.75 96 HIS A CA 1
ATOM 835 C C . HIS A 1 96 ? -2.671 -12.908 24.663 1.00 57.75 96 HIS A C 1
ATOM 837 O O . HIS A 1 96 ? -1.689 -13.465 25.134 1.00 57.75 96 HIS A O 1
ATOM 843 N N . TRP A 1 97 ? -3.631 -12.411 25.446 1.00 55.00 97 TRP A N 1
ATOM 844 C CA . TRP A 1 97 ? -3.528 -12.350 26.911 1.00 55.00 97 TRP A CA 1
ATOM 845 C C . TRP A 1 97 ? -4.212 -13.536 27.598 1.00 55.00 97 TRP A C 1
ATOM 847 O O . TRP A 1 97 ? -3.897 -13.861 28.740 1.00 55.00 97 TRP A O 1
ATOM 857 N N . LYS A 1 98 ? -5.121 -14.230 26.902 1.00 52.72 98 LYS A N 1
ATOM 858 C CA . LYS A 1 98 ? -5.819 -15.405 27.444 1.00 52.72 98 LYS A CA 1
ATOM 859 C C . LYS A 1 98 ? -4.883 -16.595 27.693 1.00 52.72 98 LYS A C 1
ATOM 861 O O . LYS A 1 98 ? -5.144 -17.381 28.597 1.00 52.72 98 LYS A O 1
ATOM 866 N N . ASN A 1 99 ? -3.784 -16.685 26.944 1.00 53.75 99 ASN A N 1
ATOM 867 C CA . ASN A 1 99 ? -2.776 -17.733 27.120 1.00 53.75 99 ASN A CA 1
ATOM 868 C C . ASN A 1 99 ? -1.790 -17.437 28.258 1.00 53.75 99 ASN A C 1
ATOM 870 O O . ASN A 1 99 ? -1.135 -18.356 28.728 1.00 53.75 99 ASN A O 1
ATOM 874 N N . TR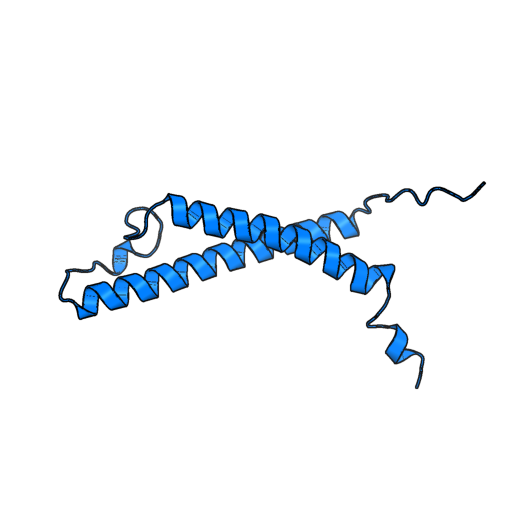P A 1 100 ? -1.700 -16.190 28.730 1.00 52.38 100 TRP A N 1
ATOM 875 C CA . TRP A 1 100 ? -0.765 -15.822 29.799 1.00 52.38 100 TRP A CA 1
ATOM 876 C C . TRP A 1 100 ? -1.321 -16.093 31.203 1.00 52.38 100 TRP A C 1
ATOM 878 O O . TRP A 1 100 ? -0.566 -16.197 32.154 1.00 52.38 100 TRP A O 1
ATOM 888 N N . LYS A 1 101 ? -2.644 -16.252 31.338 1.00 49.19 101 LYS A N 1
ATOM 889 C CA . LYS A 1 101 ? -3.322 -16.521 32.621 1.00 49.19 101 LYS A CA 1
ATOM 890 C C . LYS A 1 101 ? -3.550 -18.009 32.915 1.00 49.19 101 LYS A C 1
ATOM 892 O O . LYS A 1 101 ? -4.314 -18.335 33.819 1.00 49.19 101 LYS A O 1
ATOM 897 N N . LYS A 1 102 ? -2.979 -18.893 32.094 1.00 49.66 102 LYS A N 1
ATOM 898 C CA . LYS A 1 102 ? -3.158 -20.350 32.183 1.00 49.66 102 LYS A CA 1
ATOM 899 C C . LYS A 1 102 ? -1.879 -21.111 32.555 1.00 49.66 102 LYS A C 1
ATOM 901 O O . LYS A 1 102 ? -1.922 -22.335 32.528 1.00 49.66 102 LYS A O 1
ATOM 906 N N . ASN A 1 103 ? -0.811 -20.392 32.905 1.00 42.06 103 ASN A N 1
ATOM 907 C CA . ASN A 1 103 ? 0.361 -20.917 33.605 1.00 42.06 103 ASN A CA 1
ATOM 908 C C . ASN A 1 103 ? 0.429 -20.274 34.985 1.00 42.06 103 ASN A C 1
ATOM 910 O O . ASN A 1 103 ? 0.287 -19.031 35.033 1.00 42.06 103 ASN A O 1
#